Protein AF-A0A7X3L392-F1 (afdb_monomer)

pLDDT: mean 86.86, std 15.31, range [30.36, 97.75]

Foldseek 3Di:
DVVVLVVCLVPPDQEAEQELEPVADPVCNVVSLVVVQVCQVVVVSVHQYEYEFYAPVDPRNVVNLCSQQVDDDHGQEYEHEQDQALVSVVVSVVSCVVSVHPYAYEYEQEEPSSVVHVVVNCPDDPRHDYYHYDPPDHPD

Secondary structure (DSSP, 8-state):
-HHHHHHHTTS--S-EEEE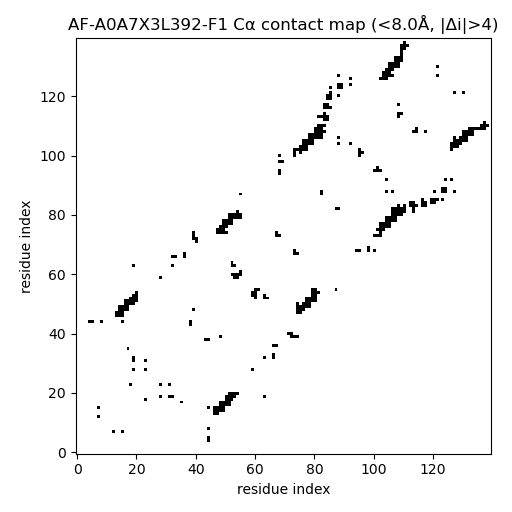SSTTS-GGGHHHHHHHHHHHHHHTTT-S-EEEEPPPTTSHHHHHHHHHHHSSSPPPSEEEESS--SHHHHHHHHHHHHHTT---EEEEEE-SHHHHHHHHHHTTS-SSEEEEEE-TT----

Nearest PDB structures (foldseek):
  3qll-assembly1_A  TM=9.393E-01  e=1.065E-08  Yersinia pestis
  5ugr-assembly1_A  TM=9.304E-01  e=1.763E-08  Methylorubrum extorquens AM1
  1sgj-assembly1_C  TM=8.662E-01  e=9.667E-08  Deinococcus radiodurans
  6gg3-assembly3_J  TM=6.938E-01  e=8.436E-04  Homo sapiens
  3khd-assembly3_D  TM=5.517E-01  e=2.975E-03  Plasmodium falciparum 3D7

Sequence (140 aa):
MRWRFSNAVKVATDRLIVDLEDAVAPGDKDRARAIVVDTLQSRACGLPTVVRINSLGSRAALADLTALLERGPFPDALLIPKVESPTHIEIVDGLLHEAGAHTMIVALIESACGIEAVYETLRVGRRLIAAMTKLNNCET

Structure (mmCIF, N/CA/C/O backbone):
data_AF-A0A7X3L392-F1
#
_entry.id   AF-A0A7X3L392-F1
#
loop_
_atom_site.group_PDB
_atom_site.id
_atom_site.type_symbol
_atom_site.label_atom_id
_atom_site.label_alt_id
_atom_site.label_comp_id
_atom_site.label_asym_id
_atom_site.label_entity_id
_atom_site.label_seq_id
_atom_site.pdbx_PDB_ins_code
_atom_site.Cartn_x
_atom_site.Cartn_y
_atom_site.Cartn_z
_atom_site.occupancy
_atom_site.B_iso_or_equiv
_atom_site.auth_seq_id
_atom_site.auth_comp_id
_atom_site.auth_asym_id
_atom_site.auth_atom_id
_atom_site.pdbx_PDB_model_num
ATOM 1 N N . MET A 1 1 ? 19.991 -4.734 -1.993 1.00 44.69 1 MET A N 1
ATOM 2 C CA . MET A 1 1 ? 18.521 -4.883 -2.126 1.00 44.69 1 MET A CA 1
ATOM 3 C C . MET A 1 1 ? 18.092 -6.110 -2.935 1.00 44.69 1 MET A C 1
ATOM 5 O O . MET A 1 1 ? 17.229 -6.812 -2.434 1.00 44.69 1 MET A O 1
ATOM 9 N N . ARG A 1 2 ? 18.725 -6.470 -4.071 1.00 41.25 2 ARG A N 1
ATOM 10 C CA . ARG A 1 2 ? 18.433 -7.736 -4.800 1.00 41.25 2 ARG A CA 1
ATOM 11 C C . ARG A 1 2 ? 18.465 -9.017 -3.936 1.00 41.25 2 ARG A C 1
ATOM 13 O O . ARG A 1 2 ? 17.702 -9.936 -4.190 1.00 41.25 2 ARG A O 1
ATOM 20 N N . TRP A 1 3 ? 19.294 -9.057 -2.888 1.00 30.36 3 TRP A N 1
ATOM 21 C CA . TRP A 1 3 ? 19.463 -10.229 -2.012 1.00 30.36 3 TRP A CA 1
ATOM 22 C C . TRP A 1 3 ? 18.268 -10.544 -1.087 1.00 30.36 3 TRP A C 1
ATOM 24 O O . TRP A 1 3 ? 18.098 -11.687 -0.683 1.00 30.36 3 TRP A O 1
ATOM 34 N N . ARG A 1 4 ? 17.418 -9.563 -0.741 1.00 50.19 4 ARG A N 1
ATOM 35 C CA . ARG A 1 4 ? 16.253 -9.821 0.132 1.00 50.19 4 ARG A CA 1
ATOM 36 C C . ARG A 1 4 ? 15.118 -10.523 -0.620 1.00 50.19 4 ARG A C 1
ATOM 38 O O . ARG A 1 4 ? 14.524 -11.451 -0.084 1.00 50.19 4 ARG A O 1
ATOM 45 N N . PHE A 1 5 ? 14.892 -10.147 -1.879 1.00 52.41 5 PHE A N 1
ATOM 46 C CA . PHE A 1 5 ? 13.877 -10.766 -2.738 1.00 52.41 5 PHE A CA 1
ATOM 47 C C . PHE A 1 5 ? 14.201 -12.226 -3.072 1.00 52.41 5 PHE A C 1
ATOM 49 O O . PHE A 1 5 ? 13.319 -13.078 -3.035 1.00 52.41 5 PHE A O 1
ATOM 56 N N . SER A 1 6 ? 15.476 -12.546 -3.320 1.00 52.00 6 SER A N 1
ATOM 57 C CA . SER A 1 6 ? 15.893 -13.918 -3.632 1.00 52.00 6 SER A CA 1
ATOM 58 C C . SER A 1 6 ? 15.746 -14.893 -2.458 1.00 52.00 6 SER A C 1
ATOM 60 O O . SER A 1 6 ? 15.647 -16.093 -2.694 1.00 52.00 6 SER A O 1
ATOM 62 N N . ASN A 1 7 ? 15.707 -14.414 -1.209 1.00 53.34 7 ASN A N 1
ATOM 63 C CA . ASN A 1 7 ? 15.426 -15.264 -0.048 1.00 53.34 7 ASN A CA 1
ATOM 64 C C . ASN A 1 7 ? 13.924 -15.500 0.163 1.00 53.34 7 ASN A C 1
ATOM 66 O O . ASN A 1 7 ? 13.564 -16.589 0.598 1.00 53.34 7 ASN A O 1
ATOM 70 N N . ALA A 1 8 ? 13.053 -14.543 -0.186 1.00 53.19 8 ALA A N 1
ATOM 71 C CA . ALA A 1 8 ? 11.601 -14.739 -0.117 1.00 53.19 8 ALA A CA 1
ATOM 72 C C . ALA A 1 8 ? 11.143 -15.904 -1.013 1.00 53.19 8 ALA A C 1
ATOM 74 O O . ALA A 1 8 ? 10.320 -16.706 -0.597 1.00 53.19 8 ALA A O 1
ATOM 75 N N . VAL A 1 9 ? 11.764 -16.057 -2.189 1.00 53.50 9 VAL A N 1
ATOM 76 C CA . VAL A 1 9 ? 11.508 -17.170 -3.125 1.00 53.50 9 VAL A CA 1
ATOM 77 C C . VAL A 1 9 ? 12.040 -18.519 -2.605 1.00 53.50 9 VAL A C 1
ATOM 79 O O . VAL A 1 9 ? 11.558 -19.571 -3.008 1.00 53.50 9 VAL A O 1
ATOM 82 N N . LYS A 1 10 ? 13.033 -18.521 -1.701 1.00 52.25 10 LYS A N 1
ATOM 83 C CA . LYS A 1 10 ? 13.611 -19.757 -1.128 1.00 52.25 10 LYS A CA 1
ATOM 84 C C . LYS A 1 10 ? 12.783 -20.349 0.008 1.00 52.25 10 LYS A C 1
ATOM 86 O O . LYS A 1 10 ? 12.968 -21.514 0.347 1.00 52.25 10 LYS A O 1
ATOM 91 N N . VAL A 1 11 ? 11.908 -19.553 0.610 1.00 57.66 11 VAL A N 1
ATOM 92 C CA . VAL A 1 11 ? 10.905 -20.019 1.565 1.00 57.66 11 VAL A CA 1
ATOM 93 C C . VAL A 1 11 ? 9.633 -20.243 0.750 1.00 57.66 11 VAL A C 1
ATOM 95 O O . VAL A 1 11 ? 9.298 -19.392 -0.066 1.00 57.66 11 VAL A O 1
ATOM 98 N N . ALA A 1 12 ? 8.954 -21.381 0.905 1.00 59.88 12 ALA A N 1
ATOM 99 C CA . ALA A 1 12 ? 7.727 -21.698 0.168 1.00 59.88 12 ALA A CA 1
ATOM 100 C C . ALA A 1 12 ? 6.598 -20.716 0.542 1.00 59.88 12 ALA A C 1
ATOM 102 O O . ALA A 1 12 ? 5.786 -20.991 1.419 1.00 59.88 12 ALA A O 1
ATOM 103 N N . THR A 1 13 ? 6.612 -19.534 -0.069 1.00 69.75 13 THR A N 1
ATOM 104 C CA . THR A 1 13 ? 5.680 -18.437 0.180 1.00 69.75 13 THR A CA 1
ATOM 105 C C . THR A 1 13 ? 4.757 -18.279 -1.017 1.00 69.75 13 THR A C 1
ATOM 107 O O . THR A 1 13 ? 5.196 -18.327 -2.164 1.00 69.75 13 THR A O 1
ATOM 110 N N . ASP A 1 14 ? 3.469 -18.072 -0.750 1.00 77.44 14 ASP A N 1
ATOM 111 C CA . ASP A 1 14 ? 2.465 -17.955 -1.813 1.00 77.44 14 ASP A CA 1
ATOM 112 C C . ASP A 1 14 ? 2.438 -16.562 -2.454 1.00 77.44 14 ASP A C 1
ATOM 114 O O . ASP A 1 14 ? 1.872 -16.377 -3.531 1.00 77.44 14 ASP A O 1
ATOM 118 N N . ARG A 1 15 ? 2.994 -15.553 -1.769 1.00 81.25 15 ARG A N 1
ATOM 119 C CA . ARG A 1 15 ? 2.980 -14.146 -2.186 1.00 81.25 15 ARG A CA 1
ATOM 120 C C . ARG A 1 15 ? 4.228 -13.415 -1.714 1.00 81.25 15 ARG A C 1
ATOM 122 O O . ARG A 1 15 ? 4.710 -13.644 -0.605 1.00 81.25 15 ARG A O 1
ATOM 129 N N . LEU A 1 16 ? 4.683 -12.465 -2.524 1.00 88.00 16 LEU A N 1
ATOM 130 C CA . LEU A 1 16 ? 5.719 -11.509 -2.150 1.00 88.00 16 LEU A CA 1
ATOM 131 C C . LEU A 1 16 ? 5.062 -10.220 -1.648 1.00 88.00 16 LEU A C 1
ATOM 133 O O . LEU A 1 16 ? 4.354 -9.567 -2.408 1.00 88.00 16 LEU A O 1
ATOM 137 N N . ILE A 1 17 ? 5.328 -9.824 -0.400 1.00 89.50 17 ILE A N 1
ATOM 138 C CA . ILE A 1 17 ? 4.964 -8.491 0.102 1.00 89.50 17 ILE A CA 1
ATOM 139 C C . ILE A 1 17 ? 6.184 -7.576 -0.012 1.00 89.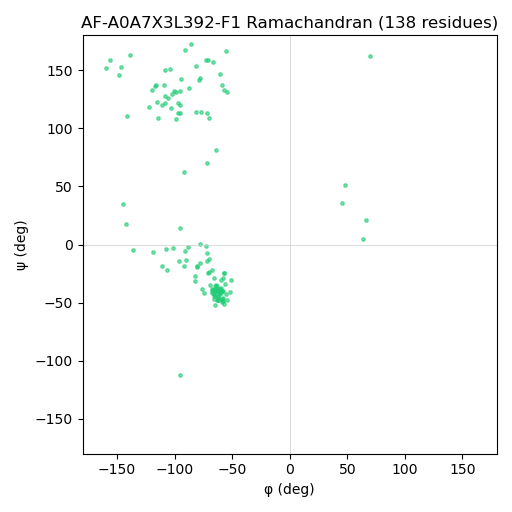50 17 ILE A C 1
ATOM 141 O O . ILE A 1 17 ? 7.237 -7.867 0.559 1.00 89.50 17 ILE A O 1
ATOM 145 N N . VAL A 1 18 ? 6.043 -6.473 -0.742 1.00 92.12 18 VAL A N 1
ATOM 146 C CA . VAL A 1 18 ? 7.074 -5.442 -0.889 1.00 92.12 18 VAL A CA 1
ATOM 147 C C . VAL A 1 18 ? 6.649 -4.198 -0.127 1.00 92.12 18 VAL A C 1
ATOM 149 O O . VAL A 1 18 ? 5.536 -3.714 -0.304 1.00 92.12 18 VAL A O 1
ATOM 152 N N . ASP A 1 19 ? 7.527 -3.694 0.733 1.00 94.69 19 ASP A N 1
ATOM 153 C CA . ASP A 1 19 ? 7.203 -2.622 1.668 1.00 94.69 19 ASP A CA 1
ATOM 154 C C . ASP A 1 19 ? 7.815 -1.283 1.244 1.00 94.69 19 ASP A C 1
ATOM 156 O O . ASP A 1 19 ? 9.027 -1.202 1.029 1.00 94.69 19 ASP A O 1
ATOM 160 N N . LEU A 1 20 ? 6.982 -0.245 1.133 1.00 96.31 20 LEU A N 1
ATOM 161 C CA . LEU A 1 20 ? 7.381 1.147 0.895 1.00 96.31 20 LEU A CA 1
ATOM 162 C C . LEU A 1 20 ? 7.207 2.039 2.135 1.00 96.31 20 LEU A C 1
ATOM 164 O O . LEU A 1 20 ? 7.558 3.222 2.082 1.00 96.31 20 LEU A O 1
ATOM 168 N N . GLU A 1 21 ? 6.665 1.501 3.229 1.00 93.00 21 GLU A N 1
ATOM 169 C CA . GLU A 1 21 ? 6.345 2.247 4.444 1.00 93.00 21 GLU A CA 1
ATOM 170 C C . GLU A 1 21 ? 7.478 2.139 5.480 1.00 93.00 21 GLU A C 1
ATOM 172 O O . GLU A 1 21 ? 8.569 2.668 5.261 1.00 93.00 21 GLU A O 1
ATOM 177 N N . ASP A 1 22 ? 7.248 1.459 6.606 1.00 89.19 22 ASP A N 1
ATOM 178 C CA . ASP A 1 22 ? 8.128 1.506 7.780 1.00 89.19 22 ASP A CA 1
ATOM 179 C C . ASP A 1 22 ? 9.511 0.889 7.528 1.00 89.19 22 ASP A C 1
ATOM 181 O O . ASP A 1 22 ? 10.493 1.284 8.156 1.00 89.19 22 ASP A O 1
ATOM 185 N N . ALA A 1 23 ? 9.622 -0.086 6.615 1.00 89.06 23 ALA A N 1
ATOM 186 C CA . ALA A 1 23 ? 10.905 -0.717 6.304 1.00 89.06 23 ALA A CA 1
ATOM 187 C C . ALA A 1 23 ? 11.812 0.136 5.398 1.00 89.06 23 ALA A C 1
ATOM 189 O O . ALA A 1 23 ? 12.917 -0.306 5.059 1.00 89.06 23 ALA A O 1
ATOM 190 N N . VAL A 1 24 ? 11.369 1.332 4.990 1.00 93.06 24 VAL A N 1
ATOM 191 C CA . VAL A 1 24 ? 12.098 2.223 4.084 1.00 93.06 24 VAL A CA 1
ATOM 192 C C . VAL A 1 24 ? 12.338 3.576 4.746 1.00 93.06 24 VAL A C 1
ATOM 194 O O . VAL A 1 24 ? 11.412 4.328 5.050 1.00 93.06 24 VAL A O 1
ATOM 197 N N . ALA A 1 25 ? 13.613 3.926 4.921 1.00 93.56 25 ALA A N 1
ATOM 198 C CA . ALA A 1 25 ? 13.993 5.231 5.447 1.00 93.56 25 ALA A CA 1
ATOM 199 C C . ALA A 1 25 ? 13.485 6.368 4.532 1.00 93.56 25 ALA A C 1
ATOM 201 O O . ALA A 1 25 ? 13.476 6.204 3.309 1.00 93.56 25 ALA A O 1
ATOM 202 N N . PRO A 1 26 ? 13.122 7.550 5.071 1.00 93.12 26 PRO A N 1
ATOM 203 C CA . PRO A 1 26 ? 12.576 8.651 4.272 1.00 93.12 26 PRO A CA 1
ATOM 204 C C . PRO A 1 26 ? 13.421 9.037 3.049 1.00 93.12 26 PRO A C 1
ATOM 206 O O . PRO A 1 26 ? 12.865 9.254 1.975 1.00 93.12 26 PRO A O 1
ATOM 209 N N . GLY A 1 27 ? 14.753 9.067 3.188 1.00 94.38 27 GLY A N 1
ATOM 210 C CA . GLY A 1 27 ? 15.681 9.388 2.096 1.00 94.38 27 GLY A CA 1
ATOM 211 C C . GLY A 1 27 ? 15.816 8.301 1.023 1.00 94.38 27 GLY A C 1
ATOM 212 O O . GLY A 1 27 ? 16.315 8.578 -0.063 1.00 94.38 27 GLY A O 1
ATOM 213 N N . ASP A 1 28 ? 15.341 7.085 1.295 1.00 96.06 28 ASP A N 1
ATOM 214 C CA . ASP A 1 28 ? 15.423 5.945 0.380 1.00 96.06 28 ASP A CA 1
ATOM 215 C C . ASP A 1 28 ? 14.104 5.674 -0.362 1.00 96.06 28 ASP A C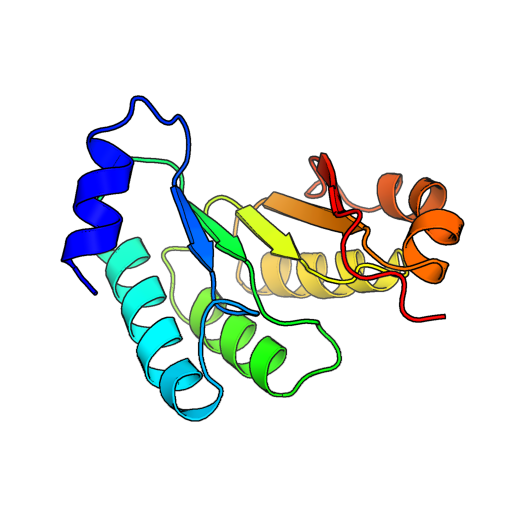 1
ATOM 217 O O . ASP A 1 28 ? 14.062 4.786 -1.216 1.00 96.06 28 ASP A O 1
ATOM 221 N N . LYS A 1 29 ? 13.024 6.420 -0.081 1.00 95.38 29 LYS A N 1
ATOM 222 C CA . LYS A 1 29 ? 11.688 6.139 -0.641 1.00 95.38 29 LYS A CA 1
ATOM 223 C C . LYS A 1 29 ? 11.641 6.195 -2.165 1.00 95.38 29 LYS A C 1
ATOM 225 O O . LYS A 1 29 ? 11.047 5.315 -2.783 1.00 95.38 29 LYS A O 1
ATOM 230 N N . ASP A 1 30 ? 12.311 7.171 -2.776 1.00 96.12 30 ASP A N 1
ATOM 231 C CA . ASP A 1 30 ? 12.374 7.282 -4.241 1.00 96.12 30 ASP A CA 1
ATOM 232 C C . ASP A 1 30 ? 13.055 6.065 -4.868 1.00 96.12 30 ASP A C 1
ATOM 234 O O . ASP A 1 30 ? 12.553 5.457 -5.816 1.00 96.12 30 ASP A O 1
ATOM 238 N N . ARG A 1 31 ? 14.178 5.657 -4.277 1.00 95.44 31 ARG A N 1
ATOM 239 C CA . ARG A 1 31 ? 14.915 4.471 -4.700 1.00 95.44 31 ARG A CA 1
ATOM 240 C C . ARG A 1 31 ? 14.099 3.196 -4.484 1.00 95.44 31 ARG A C 1
ATOM 242 O O . ARG A 1 31 ? 14.134 2.311 -5.336 1.00 95.44 31 ARG A O 1
ATOM 249 N N . ALA A 1 32 ? 13.388 3.082 -3.365 1.00 95.94 32 ALA A N 1
ATOM 250 C CA . ALA A 1 32 ? 12.549 1.929 -3.070 1.00 95.94 32 ALA A CA 1
ATOM 251 C C . ALA A 1 32 ? 11.422 1.789 -4.101 1.00 95.94 32 ALA A C 1
ATOM 253 O O . ALA A 1 32 ? 11.287 0.716 -4.684 1.00 95.94 32 ALA A O 1
ATOM 254 N N . ARG A 1 33 ? 10.702 2.874 -4.419 1.00 95.81 33 ARG A N 1
ATOM 255 C CA . ARG A 1 33 ? 9.675 2.888 -5.477 1.00 95.81 33 ARG A CA 1
ATOM 256 C C . ARG A 1 33 ? 10.212 2.409 -6.820 1.00 95.81 33 ARG A C 1
ATOM 258 O O . ARG A 1 33 ? 9.609 1.531 -7.430 1.00 95.81 33 ARG A O 1
ATOM 265 N N . ALA A 1 34 ? 11.371 2.916 -7.245 1.00 93.88 34 ALA A N 1
ATOM 266 C CA . ALA A 1 34 ? 11.998 2.482 -8.494 1.00 93.88 34 ALA A CA 1
ATOM 267 C C . ALA A 1 34 ? 12.282 0.968 -8.509 1.00 93.88 34 ALA A C 1
ATOM 269 O O . ALA A 1 34 ? 12.051 0.301 -9.514 1.00 93.88 34 ALA A O 1
ATOM 270 N N . ILE A 1 35 ? 12.727 0.406 -7.380 1.00 92.12 35 ILE A N 1
ATOM 271 C CA . ILE A 1 35 ? 12.958 -1.038 -7.238 1.00 92.12 35 ILE A CA 1
ATOM 272 C C . ILE A 1 35 ? 11.644 -1.826 -7.300 1.00 92.12 35 ILE A C 1
ATOM 274 O O . ILE A 1 35 ? 11.621 -2.901 -7.897 1.00 92.12 35 ILE A O 1
ATOM 278 N N . VAL A 1 36 ? 10.557 -1.324 -6.704 1.00 93.00 36 VAL A N 1
ATOM 279 C CA . VAL A 1 36 ? 9.239 -1.977 -6.785 1.00 93.00 36 VAL A CA 1
ATOM 280 C C . VAL A 1 36 ? 8.747 -2.018 -8.225 1.00 93.00 36 VAL A C 1
ATOM 282 O O . VAL A 1 36 ? 8.369 -3.086 -8.698 1.00 93.00 36 VAL A O 1
ATOM 285 N N . VAL A 1 37 ? 8.823 -0.895 -8.942 1.00 92.56 37 VAL A N 1
ATOM 286 C CA . VAL A 1 37 ? 8.425 -0.817 -10.356 1.00 92.56 37 VAL A CA 1
ATOM 287 C C . VAL A 1 37 ? 9.241 -1.792 -11.212 1.00 92.56 37 VAL A C 1
ATOM 289 O O . VAL A 1 37 ? 8.659 -2.572 -11.961 1.00 92.56 37 VAL A O 1
ATOM 292 N N . ASP A 1 38 ? 10.567 -1.834 -11.046 1.00 90.38 38 ASP A N 1
ATOM 293 C CA . ASP A 1 38 ? 11.439 -2.797 -11.745 1.00 90.38 38 ASP A CA 1
ATOM 294 C C . ASP A 1 38 ? 11.086 -4.258 -11.400 1.00 90.38 38 ASP A C 1
ATOM 296 O O . ASP A 1 38 ? 11.067 -5.141 -12.262 1.00 90.38 38 ASP A O 1
ATOM 300 N N . THR A 1 39 ? 10.733 -4.528 -10.140 1.00 88.25 39 THR A N 1
ATOM 301 C CA . THR A 1 39 ? 10.322 -5.866 -9.682 1.00 88.25 39 THR A CA 1
ATOM 302 C C . THR A 1 39 ? 9.012 -6.307 -10.338 1.00 88.25 39 THR A C 1
ATOM 304 O O . THR A 1 39 ? 8.907 -7.452 -10.782 1.00 88.25 39 THR A O 1
ATOM 307 N N . LEU A 1 40 ? 8.034 -5.402 -10.443 1.00 90.69 40 LEU A N 1
ATOM 308 C CA . LEU A 1 40 ? 6.763 -5.662 -11.120 1.00 90.69 40 LEU A CA 1
ATOM 309 C C . LEU A 1 40 ? 6.970 -5.881 -12.626 1.00 90.69 40 LEU A C 1
ATOM 311 O O . LEU A 1 40 ? 6.434 -6.836 -13.187 1.00 90.69 40 LEU A O 1
ATOM 315 N N . GLN A 1 41 ? 7.792 -5.045 -13.270 1.00 89.00 41 GLN A N 1
ATOM 316 C CA . GLN A 1 41 ? 8.106 -5.136 -14.702 1.00 89.00 41 GLN A CA 1
ATOM 317 C C . GLN A 1 41 ? 8.803 -6.444 -15.072 1.00 89.00 41 GLN A C 1
ATOM 319 O O . GLN A 1 41 ? 8.435 -7.099 -16.045 1.00 89.00 41 GLN A O 1
ATOM 324 N N . SER A 1 42 ? 9.799 -6.839 -14.284 1.00 84.50 42 SER A N 1
ATOM 325 C CA . SER A 1 42 ? 10.585 -8.045 -14.543 1.00 84.50 42 SER A CA 1
ATOM 326 C C . SER A 1 42 ? 9.874 -9.340 -14.148 1.00 84.50 42 SER A C 1
ATOM 328 O O . SER A 1 42 ? 10.326 -10.414 -14.546 1.00 84.50 42 SER A O 1
ATOM 330 N N . ARG A 1 43 ? 8.804 -9.267 -13.337 1.00 79.44 43 ARG A N 1
ATOM 331 C CA . ARG A 1 43 ? 8.191 -10.424 -12.654 1.00 79.44 43 ARG A CA 1
ATOM 332 C C . ARG A 1 43 ? 9.239 -11.332 -11.999 1.00 79.44 43 ARG A C 1
ATOM 334 O O . ARG A 1 43 ? 9.080 -12.551 -11.970 1.00 79.44 43 ARG A O 1
ATOM 341 N N . ALA A 1 44 ? 10.316 -10.745 -11.469 1.00 69.50 44 ALA A N 1
ATOM 342 C CA . ALA A 1 44 ? 11.544 -11.463 -11.118 1.00 69.50 44 ALA A CA 1
ATOM 343 C C . ALA A 1 44 ? 11.360 -12.628 -10.128 1.00 69.50 44 ALA A C 1
ATOM 345 O O . ALA A 1 44 ? 12.189 -13.534 -10.096 1.00 69.50 44 ALA A O 1
ATOM 346 N N . CYS A 1 45 ? 10.305 -12.607 -9.309 1.00 69.56 45 CYS A N 1
ATOM 347 C CA . CYS A 1 45 ? 10.019 -13.657 -8.333 1.00 69.56 45 CYS A CA 1
ATOM 348 C C . CYS A 1 45 ? 9.024 -14.722 -8.820 1.00 69.56 45 CYS A C 1
ATOM 350 O O . CYS A 1 45 ? 8.908 -15.752 -8.166 1.00 69.56 45 CYS A O 1
ATOM 352 N N . GLY A 1 46 ? 8.296 -14.493 -9.922 1.00 79.31 46 GLY A N 1
ATOM 353 C CA . GLY A 1 46 ? 7.239 -15.393 -10.403 1.00 79.31 46 GLY A CA 1
ATOM 354 C C . GLY A 1 46 ? 6.038 -15.561 -9.457 1.00 79.31 46 GLY A C 1
ATOM 355 O O . GLY A 1 46 ? 5.158 -16.367 -9.746 1.00 79.31 46 GLY A O 1
ATOM 356 N N . LEU A 1 47 ? 5.993 -14.815 -8.348 1.00 84.19 47 LEU A N 1
ATOM 357 C CA . LEU A 1 47 ? 4.939 -14.868 -7.336 1.00 84.19 47 LEU A CA 1
ATOM 358 C C . LEU A 1 47 ? 4.002 -13.657 -7.459 1.00 84.19 47 LEU A C 1
ATOM 360 O O . LEU A 1 47 ? 4.460 -12.572 -7.839 1.00 84.19 47 LEU A O 1
ATOM 364 N N . PRO A 1 48 ? 2.718 -13.796 -7.078 1.00 87.94 48 PRO A N 1
ATOM 365 C CA . PRO A 1 48 ? 1.835 -12.652 -6.904 1.00 87.94 48 PRO A CA 1
ATOM 366 C C . PRO A 1 48 ? 2.446 -11.635 -5.936 1.00 87.94 48 PRO A C 1
ATOM 368 O O . PRO A 1 48 ? 2.918 -11.994 -4.850 1.00 87.94 48 PRO A O 1
ATOM 371 N N . THR A 1 49 ? 2.445 -10.367 -6.334 1.00 92.06 49 THR A N 1
ATOM 372 C CA . THR A 1 49 ? 3.108 -9.278 -5.617 1.00 92.06 49 THR A CA 1
ATOM 373 C C . THR A 1 49 ? 2.085 -8.368 -4.951 1.00 92.06 49 THR A C 1
ATOM 375 O O . THR A 1 49 ? 1.237 -7.760 -5.605 1.00 92.06 49 THR A O 1
ATOM 378 N N . VAL A 1 50 ? 2.201 -8.245 -3.632 1.00 94.81 50 VAL A N 1
ATOM 379 C CA . VAL A 1 50 ? 1.466 -7.287 -2.807 1.00 94.81 50 VAL A CA 1
ATOM 380 C C . VAL A 1 50 ? 2.408 -6.143 -2.464 1.00 94.81 50 VAL A C 1
ATOM 382 O O . VAL A 1 50 ? 3.516 -6.381 -1.989 1.00 94.81 50 VAL A O 1
ATOM 385 N N . VAL A 1 51 ? 1.989 -4.901 -2.678 1.00 96.12 51 VAL A N 1
ATOM 386 C CA . VAL A 1 51 ? 2.797 -3.728 -2.323 1.00 96.12 51 VAL A CA 1
ATOM 387 C C . VAL A 1 51 ? 2.142 -3.002 -1.158 1.00 96.12 51 VAL A C 1
ATOM 389 O O . VAL A 1 51 ? 1.004 -2.551 -1.279 1.00 96.12 51 VAL A O 1
ATOM 392 N N . ARG A 1 52 ? 2.850 -2.880 -0.029 1.00 97.56 52 ARG A N 1
ATOM 393 C CA . ARG A 1 52 ? 2.455 -1.977 1.055 1.00 97.56 52 ARG A CA 1
ATOM 394 C C . ARG A 1 52 ? 2.908 -0.571 0.703 1.00 97.56 52 ARG A C 1
ATOM 396 O O . ARG A 1 52 ? 4.109 -0.329 0.598 1.00 97.56 52 ARG A O 1
ATOM 403 N N . ILE A 1 53 ? 1.946 0.320 0.494 1.00 97.75 53 ILE A N 1
ATOM 404 C CA . ILE A 1 53 ? 2.211 1.740 0.240 1.00 97.75 53 ILE A CA 1
ATOM 405 C C . ILE A 1 53 ? 2.347 2.496 1.559 1.00 97.75 53 ILE A C 1
ATOM 407 O O . ILE A 1 53 ? 2.070 1.953 2.622 1.00 97.75 53 ILE A O 1
ATOM 411 N N . ASN A 1 54 ? 2.736 3.763 1.494 1.00 97.69 54 ASN A N 1
ATOM 412 C CA . ASN A 1 54 ? 2.654 4.664 2.636 1.00 97.69 54 ASN A CA 1
ATOM 413 C C . ASN A 1 54 ? 1.204 5.051 2.987 1.00 97.69 54 ASN A C 1
ATOM 415 O O . ASN A 1 54 ? 0.314 5.021 2.139 1.00 97.69 54 ASN A O 1
ATOM 419 N N . SER A 1 55 ? 0.979 5.493 4.230 1.00 95.50 55 SER A N 1
ATOM 420 C CA . SER A 1 55 ? -0.327 6.000 4.681 1.00 95.50 55 SER A CA 1
ATOM 421 C C . SER A 1 55 ? -0.836 7.165 3.823 1.00 95.50 55 SER A C 1
ATOM 423 O O . SER A 1 55 ? -0.094 8.118 3.552 1.00 95.50 55 SER A O 1
ATOM 425 N N . LEU A 1 56 ? -2.114 7.093 3.424 1.00 95.00 56 LEU A N 1
ATOM 426 C CA . LEU A 1 56 ? -2.762 7.984 2.4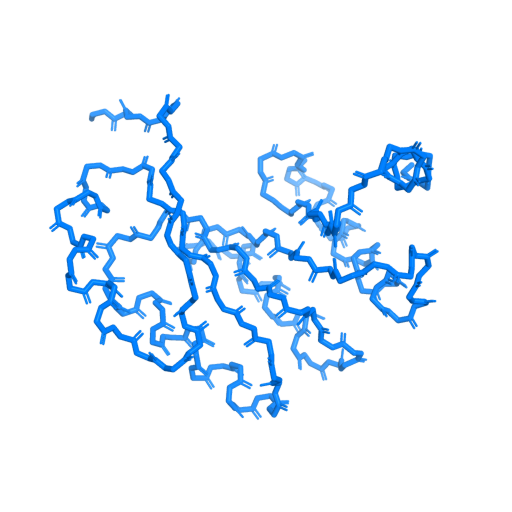47 1.00 95.00 56 LEU A CA 1
ATOM 427 C C . LEU A 1 56 ? -2.694 9.476 2.805 1.00 95.00 56 LEU A C 1
ATOM 429 O O . LEU A 1 56 ? -2.722 10.316 1.911 1.00 95.00 56 LEU A O 1
ATOM 433 N N . GLY A 1 57 ? -2.540 9.819 4.087 1.00 91.12 57 GLY A N 1
ATOM 434 C CA . GLY A 1 57 ? -2.354 11.203 4.536 1.00 91.12 57 GLY A CA 1
ATOM 435 C C . GLY A 1 57 ? -0.973 11.802 4.228 1.00 91.12 57 GLY A C 1
ATOM 436 O O . GLY A 1 57 ? -0.711 12.950 4.579 1.00 91.12 57 GLY A O 1
ATOM 437 N N . SER A 1 58 ? -0.057 11.047 3.612 1.00 94.69 58 SER A N 1
ATOM 438 C CA . SER A 1 58 ? 1.331 11.463 3.388 1.00 94.69 58 SER A CA 1
ATOM 439 C C . SER A 1 58 ? 1.643 11.792 1.924 1.00 94.69 58 SER A C 1
ATOM 441 O O . SER A 1 58 ? 1.148 11.162 0.990 1.00 94.69 58 SER A O 1
ATOM 443 N N . ARG A 1 59 ? 2.592 12.716 1.708 1.00 96.06 59 ARG A N 1
ATOM 444 C CA . ARG A 1 59 ? 3.173 12.975 0.373 1.00 96.06 59 ARG A CA 1
ATOM 445 C C . ARG A 1 59 ? 3.815 11.727 -0.244 1.00 96.06 59 ARG A C 1
ATOM 447 O O . ARG A 1 59 ? 3.876 11.615 -1.463 1.00 96.06 59 ARG A O 1
ATOM 454 N N . ALA A 1 60 ? 4.307 10.815 0.594 1.00 97.06 60 ALA A N 1
ATOM 455 C CA . ALA A 1 60 ? 4.906 9.568 0.141 1.00 97.06 60 ALA A CA 1
ATOM 456 C C . ALA A 1 60 ? 3.864 8.647 -0.506 1.00 97.06 60 ALA A C 1
ATOM 458 O O . ALA A 1 60 ? 4.150 8.093 -1.557 1.00 97.06 60 ALA A O 1
ATOM 459 N N . ALA A 1 61 ? 2.649 8.559 0.046 1.00 97.12 61 ALA A N 1
ATOM 460 C CA . ALA A 1 61 ? 1.583 7.736 -0.527 1.00 97.12 61 ALA A CA 1
ATOM 461 C C . ALA A 1 61 ? 1.156 8.212 -1.915 1.00 97.12 61 ALA A C 1
ATOM 463 O O . ALA A 1 61 ? 0.967 7.395 -2.811 1.00 97.12 61 ALA A O 1
ATOM 464 N N . LEU A 1 62 ? 1.075 9.532 -2.119 1.00 96.38 62 LEU A N 1
ATOM 465 C CA . LEU A 1 62 ? 0.830 10.097 -3.447 1.00 96.38 62 LEU A CA 1
ATOM 466 C C . LEU A 1 62 ? 1.922 9.668 -4.431 1.00 96.38 62 LEU A C 1
ATOM 468 O O . LEU A 1 62 ? 1.611 9.163 -5.501 1.00 96.38 62 LEU A O 1
ATOM 472 N N . ALA A 1 63 ? 3.196 9.791 -4.046 1.00 96.75 63 ALA A N 1
ATOM 473 C CA . ALA A 1 63 ? 4.309 9.365 -4.891 1.00 96.75 63 ALA A CA 1
ATOM 474 C C . ALA A 1 63 ? 4.317 7.846 -5.159 1.00 96.75 63 ALA A C 1
ATOM 476 O O . ALA A 1 63 ? 4.695 7.428 -6.252 1.00 96.75 63 ALA A O 1
ATOM 477 N N . ASP A 1 64 ? 3.897 7.026 -4.191 1.00 97.38 64 ASP A N 1
ATOM 478 C CA . ASP A 1 64 ? 3.737 5.575 -4.348 1.00 97.38 64 ASP A CA 1
ATOM 479 C C . ASP A 1 64 ? 2.644 5.242 -5.359 1.00 97.38 64 ASP A C 1
ATOM 481 O O . ASP A 1 64 ? 2.900 4.508 -6.310 1.00 97.38 64 ASP A O 1
ATOM 485 N N . LEU A 1 65 ? 1.450 5.815 -5.196 1.00 96.75 65 LEU A N 1
ATOM 486 C CA . LEU A 1 65 ? 0.324 5.590 -6.100 1.00 96.75 65 LEU A CA 1
ATOM 487 C C . LEU A 1 65 ? 0.641 6.083 -7.514 1.00 96.75 65 LEU A C 1
ATOM 489 O O . LEU A 1 65 ? 0.422 5.346 -8.469 1.00 96.75 65 LEU A O 1
ATOM 493 N N . THR A 1 66 ? 1.236 7.270 -7.660 1.00 95.75 66 THR A N 1
ATOM 494 C CA . THR A 1 66 ? 1.697 7.772 -8.961 1.00 95.75 66 THR A CA 1
ATOM 495 C C . THR A 1 66 ? 2.677 6.791 -9.609 1.00 95.75 66 THR A C 1
ATOM 497 O O . THR A 1 66 ? 2.455 6.355 -10.736 1.00 95.75 66 THR A O 1
ATOM 500 N N . ALA A 1 67 ? 3.717 6.363 -8.886 1.00 95.19 67 ALA A N 1
ATOM 501 C CA . ALA A 1 67 ? 4.721 5.452 -9.433 1.00 95.19 67 ALA A CA 1
ATOM 502 C C . ALA A 1 67 ? 4.148 4.078 -9.829 1.00 95.19 67 ALA A C 1
ATOM 504 O O . ALA A 1 67 ? 4.605 3.489 -10.806 1.00 95.19 67 ALA A O 1
ATOM 505 N N . LEU A 1 68 ? 3.173 3.561 -9.074 1.00 95.31 68 LEU A N 1
ATOM 506 C CA . LEU A 1 68 ? 2.575 2.242 -9.304 1.00 95.31 68 LEU A CA 1
ATOM 507 C C . LEU A 1 68 ? 1.483 2.243 -10.382 1.00 95.31 68 LEU A C 1
ATOM 509 O O . LEU A 1 68 ? 1.249 1.199 -10.990 1.00 95.31 68 LEU A O 1
ATOM 513 N N . LEU A 1 69 ? 0.796 3.370 -10.596 1.00 94.75 69 LEU A N 1
ATOM 514 C CA . LEU A 1 69 ? -0.394 3.440 -11.452 1.00 94.75 69 LEU A CA 1
ATOM 515 C C . LEU A 1 69 ? -0.162 4.138 -12.796 1.00 94.75 69 LEU A C 1
ATOM 517 O O . LEU A 1 69 ? -0.896 3.860 -13.739 1.00 94.75 69 LEU A O 1
ATOM 521 N N . GLU A 1 70 ? 0.861 4.989 -12.935 1.00 90.19 70 GLU A N 1
ATOM 522 C CA . GLU A 1 70 ? 1.137 5.679 -14.208 1.00 90.19 70 GLU A CA 1
ATOM 523 C C . GLU A 1 70 ? 1.525 4.724 -15.340 1.00 90.19 70 GLU A C 1
ATOM 525 O O . GLU A 1 70 ? 1.230 4.969 -16.512 1.00 90.19 70 GLU A O 1
ATOM 530 N N . ARG A 1 71 ? 2.260 3.659 -15.014 1.00 76.62 71 ARG A N 1
ATOM 531 C CA . ARG A 1 71 ? 2.796 2.718 -15.996 1.00 76.62 71 ARG A CA 1
ATOM 532 C C . ARG A 1 71 ? 2.699 1.322 -15.415 1.00 76.62 71 ARG A C 1
ATOM 534 O O . ARG A 1 71 ? 3.428 0.986 -14.487 1.00 76.62 71 ARG A O 1
ATOM 541 N N . GLY A 1 72 ? 1.813 0.506 -15.982 1.00 74.50 72 GLY A N 1
ATOM 542 C CA . GLY A 1 72 ? 1.792 -0.922 -15.683 1.00 74.50 72 GLY A CA 1
ATOM 543 C C . GLY A 1 72 ? 3.163 -1.584 -15.938 1.00 74.50 72 GLY A C 1
ATOM 544 O O . GLY A 1 72 ? 4.028 -1.004 -16.604 1.00 74.50 72 GLY A O 1
ATOM 545 N N . PRO A 1 73 ? 3.374 -2.820 -15.456 1.00 87.69 73 PRO A N 1
ATOM 546 C CA . PRO A 1 73 ? 2.388 -3.707 -14.840 1.00 87.69 73 PRO A CA 1
ATOM 547 C C . PRO A 1 73 ? 2.051 -3.343 -13.387 1.00 87.69 73 PRO A C 1
ATOM 549 O O . PRO A 1 73 ? 2.914 -2.945 -12.611 1.00 87.69 73 PRO A O 1
ATOM 552 N N . PHE A 1 74 ? 0.778 -3.518 -13.033 1.00 94.19 74 PHE A N 1
ATOM 553 C CA . PHE A 1 74 ? 0.242 -3.228 -11.703 1.00 94.19 74 PHE A CA 1
ATOM 554 C C . PHE A 1 74 ? 0.519 -4.373 -10.715 1.00 94.19 74 PHE A C 1
ATOM 556 O O . PHE A 1 74 ? 0.617 -5.527 -11.144 1.00 94.19 74 PHE A O 1
ATOM 563 N N . PRO A 1 75 ? 0.604 -4.094 -9.402 1.00 95.06 75 PRO A N 1
ATOM 564 C CA . PRO A 1 75 ? 0.668 -5.148 -8.396 1.00 95.06 75 PRO A CA 1
ATOM 565 C C . PRO A 1 75 ? -0.643 -5.943 -8.331 1.00 95.06 75 PRO A C 1
ATOM 567 O O . PRO A 1 75 ? -1.711 -5.437 -8.681 1.00 95.06 75 PRO A O 1
ATOM 570 N N . ASP A 1 76 ? -0.577 -7.178 -7.836 1.00 95.12 76 ASP A N 1
ATOM 571 C CA . ASP A 1 76 ? -1.757 -8.027 -7.639 1.00 95.12 76 ASP A CA 1
ATOM 572 C C . ASP A 1 76 ? -2.641 -7.499 -6.502 1.00 95.12 76 ASP A C 1
ATOM 574 O O . ASP A 1 76 ? -3.868 -7.568 -6.578 1.00 95.12 76 ASP A O 1
ATOM 578 N N . ALA A 1 77 ? -2.029 -6.924 -5.461 1.00 96.62 77 ALA A N 1
ATOM 579 C CA . ALA A 1 77 ? -2.752 -6.200 -4.423 1.00 96.62 77 ALA A CA 1
ATOM 580 C C . ALA A 1 77 ? -1.958 -5.017 -3.850 1.00 96.62 77 ALA A C 1
ATOM 582 O O . ALA A 1 77 ? -0.726 -5.036 -3.807 1.00 96.62 77 ALA A O 1
ATOM 583 N N . LEU A 1 78 ? -2.677 -4.013 -3.350 1.00 97.38 78 LEU A N 1
ATOM 584 C CA . LEU A 1 78 ? -2.135 -2.984 -2.468 1.00 97.38 78 LEU A CA 1
ATOM 585 C C . LEU A 1 78 ? -2.512 -3.294 -1.021 1.00 97.38 78 LEU A C 1
ATOM 587 O O . LEU A 1 78 ? -3.676 -3.554 -0.724 1.00 97.38 78 LEU A O 1
ATOM 591 N N . LEU A 1 79 ? -1.529 -3.230 -0.127 1.00 97.38 79 LEU A N 1
ATOM 592 C CA . LEU A 1 79 ? -1.743 -3.212 1.315 1.00 97.38 79 LEU A CA 1
ATOM 593 C C . LEU A 1 79 ? -1.739 -1.751 1.773 1.00 97.38 79 LEU A C 1
ATOM 595 O O . LEU A 1 79 ? -0.718 -1.070 1.671 1.00 97.38 79 LEU A O 1
ATOM 599 N N . ILE A 1 80 ? -2.889 -1.268 2.234 1.00 97.19 80 ILE A N 1
ATOM 600 C CA . ILE A 1 80 ? -3.081 0.126 2.636 1.00 97.19 80 ILE A CA 1
ATOM 601 C C . ILE A 1 80 ? -2.915 0.212 4.155 1.00 97.19 80 ILE A C 1
ATOM 603 O O . ILE A 1 80 ? -3.733 -0.375 4.867 1.00 97.19 80 ILE A O 1
ATOM 607 N N . PRO A 1 81 ? -1.875 0.890 4.666 1.00 96.56 81 PRO A N 1
ATOM 608 C CA . PRO A 1 81 ? -1.689 1.073 6.097 1.00 96.56 81 PRO A CA 1
ATOM 609 C C . PRO A 1 81 ? -2.683 2.080 6.672 1.00 96.56 81 PRO A C 1
ATOM 611 O O . PRO A 1 81 ? -3.212 2.935 5.951 1.00 96.56 81 PRO A O 1
ATOM 614 N N . LYS A 1 82 ? -2.897 2.001 7.986 1.00 94.56 82 LYS A N 1
ATOM 615 C CA . LYS A 1 82 ? -3.668 2.969 8.773 1.00 94.56 82 LYS A CA 1
ATOM 616 C C . LYS A 1 82 ? -5.028 3.317 8.147 1.00 94.56 82 LYS A C 1
ATOM 618 O O . LYS A 1 82 ? -5.368 4.482 7.929 1.00 94.56 82 LYS A O 1
ATOM 623 N N . VAL A 1 83 ? -5.803 2.289 7.800 1.00 96.06 83 VAL A N 1
ATOM 624 C CA . VAL A 1 83 ? -7.162 2.470 7.277 1.00 96.06 83 VAL A CA 1
ATOM 625 C C . VAL A 1 83 ? -8.100 2.804 8.433 1.00 96.06 83 VAL A C 1
ATOM 627 O O . VAL A 1 83 ? -8.323 1.983 9.318 1.00 96.06 83 VAL A O 1
ATOM 630 N N . GLU A 1 84 ? -8.636 4.024 8.411 1.00 95.38 84 GLU A N 1
ATOM 631 C CA . GLU A 1 84 ? -9.442 4.599 9.499 1.00 95.38 84 GLU A CA 1
ATOM 632 C C . GLU A 1 84 ? -10.870 4.947 9.072 1.00 95.38 84 GLU A C 1
ATOM 634 O O . GLU A 1 84 ? -11.690 5.331 9.899 1.00 95.38 84 GLU A O 1
ATOM 639 N N . SER A 1 85 ? -11.183 4.829 7.781 1.00 95.25 85 SER A N 1
ATOM 640 C CA . SER A 1 85 ? -12.523 5.069 7.253 1.00 95.25 85 SER A CA 1
ATOM 641 C C . SER A 1 85 ? -12.742 4.328 5.927 1.00 95.25 85 SER A C 1
ATOM 643 O O . SER A 1 85 ? -11.769 4.050 5.215 1.00 95.25 85 SER A O 1
ATOM 645 N N . PRO A 1 86 ? -14.006 4.076 5.535 1.00 95.88 86 PRO A N 1
ATOM 646 C CA . PRO A 1 86 ? -14.337 3.506 4.228 1.00 95.88 86 PRO A CA 1
ATOM 647 C C . PRO A 1 86 ? -13.795 4.333 3.052 1.00 95.88 86 PRO A C 1
ATOM 649 O O . PRO A 1 86 ? -13.340 3.783 2.050 1.00 95.88 86 PRO A O 1
ATOM 652 N N . THR A 1 87 ? -13.749 5.658 3.210 1.00 95.75 87 THR A N 1
ATOM 653 C CA . THR A 1 87 ? -13.280 6.601 2.188 1.00 95.75 87 THR A CA 1
ATOM 654 C C . THR A 1 87 ? -11.829 6.362 1.771 1.00 95.75 87 THR A C 1
ATOM 656 O O . THR A 1 87 ? -11.488 6.567 0.609 1.00 95.75 87 THR A O 1
ATOM 659 N N . HIS A 1 88 ? -10.965 5.864 2.666 1.00 95.88 88 HIS A N 1
ATOM 660 C CA . HIS A 1 88 ? -9.598 5.478 2.291 1.00 95.88 88 HIS A CA 1
ATOM 661 C C . HIS A 1 88 ? -9.588 4.405 1.193 1.00 95.88 88 HIS A C 1
ATOM 663 O O . HIS A 1 88 ? -8.786 4.473 0.264 1.00 95.88 88 HIS A O 1
ATOM 669 N N . ILE A 1 89 ? -10.495 3.430 1.279 1.00 96.69 89 ILE A N 1
ATOM 670 C CA . ILE A 1 89 ? -10.611 2.352 0.294 1.00 96.69 89 ILE A CA 1
ATOM 671 C C . ILE A 1 89 ? -11.246 2.871 -0.995 1.00 96.69 89 ILE A C 1
ATOM 673 O O . ILE A 1 89 ? -10.761 2.545 -2.074 1.00 96.69 89 ILE A O 1
ATOM 677 N N . GLU A 1 90 ? -12.280 3.706 -0.896 1.00 96.19 90 GLU A N 1
ATOM 678 C CA . GLU A 1 90 ? -12.965 4.296 -2.055 1.00 96.19 90 GLU A CA 1
ATOM 679 C C . GLU A 1 90 ? -12.030 5.165 -2.907 1.00 96.19 90 GLU A C 1
ATOM 681 O O . GLU A 1 90 ? -12.042 5.055 -4.132 1.00 96.19 90 GLU A O 1
ATOM 686 N N . ILE A 1 91 ? -11.176 5.979 -2.272 1.00 95.62 91 ILE A N 1
ATOM 687 C CA . ILE A 1 91 ? -10.163 6.788 -2.968 1.00 95.62 91 ILE A CA 1
ATOM 688 C C . ILE A 1 91 ? -9.224 5.885 -3.770 1.00 95.62 91 ILE A C 1
ATOM 690 O O . ILE A 1 91 ? -8.991 6.121 -4.956 1.00 95.62 91 ILE A O 1
ATOM 694 N N . VAL A 1 92 ? -8.690 4.837 -3.138 1.00 96.50 92 VAL A N 1
ATOM 695 C CA . VAL A 1 92 ? -7.754 3.921 -3.801 1.00 96.50 92 VAL A CA 1
ATOM 696 C C . VAL A 1 92 ? -8.453 3.126 -4.906 1.00 96.50 92 VAL A C 1
ATOM 698 O O . VAL A 1 92 ? -7.891 2.993 -5.989 1.00 96.50 92 VAL A O 1
ATOM 701 N N . ASP A 1 93 ? -9.678 2.636 -4.686 1.00 96.38 93 ASP A N 1
ATOM 702 C CA . ASP A 1 93 ? -10.463 1.928 -5.710 1.00 96.38 93 ASP A CA 1
ATOM 703 C C . ASP A 1 93 ? -10.728 2.822 -6.930 1.00 96.38 93 ASP A C 1
ATOM 705 O O . ASP A 1 93 ? -10.540 2.383 -8.065 1.00 96.38 93 ASP A O 1
ATOM 709 N N . GLY A 1 94 ? -11.066 4.097 -6.713 1.00 96.00 94 GLY A N 1
ATOM 710 C CA . GLY A 1 94 ? -11.233 5.083 -7.782 1.00 96.00 94 GLY A CA 1
ATOM 711 C C . GLY A 1 94 ? -9.970 5.258 -8.628 1.00 96.00 94 GLY A C 1
ATOM 712 O O . GLY A 1 94 ? -10.035 5.150 -9.852 1.00 96.00 94 GLY A O 1
ATOM 713 N N . LEU A 1 95 ? -8.811 5.434 -7.985 1.00 95.94 95 LEU A N 1
ATOM 714 C CA . LEU A 1 95 ? -7.521 5.561 -8.678 1.00 95.94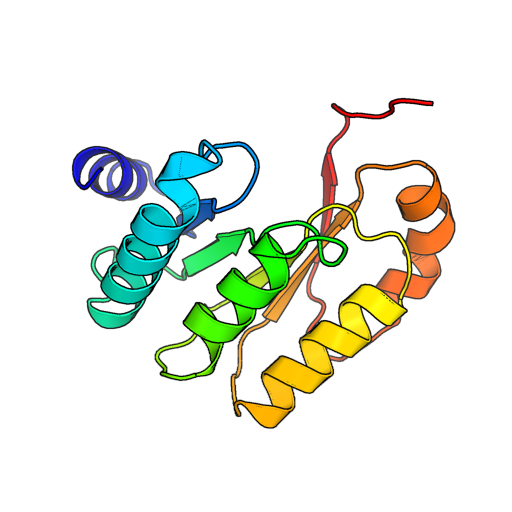 95 LEU A CA 1
ATOM 715 C C . LEU A 1 95 ? -7.141 4.281 -9.439 1.00 95.94 95 LEU A C 1
ATOM 717 O O . LEU A 1 95 ? -6.653 4.341 -10.566 1.00 95.94 95 LEU A O 1
ATOM 721 N N . LEU A 1 96 ? -7.395 3.107 -8.852 1.00 96.00 96 LEU A N 1
ATOM 722 C CA . LEU A 1 96 ? -7.178 1.819 -9.516 1.00 96.00 96 LEU A CA 1
ATOM 723 C C . LEU A 1 96 ? -8.104 1.636 -10.722 1.00 96.00 96 LEU A C 1
ATOM 725 O O . LEU A 1 96 ? -7.692 1.076 -11.738 1.00 96.00 96 LEU A O 1
ATOM 729 N N . HIS A 1 97 ? -9.355 2.082 -10.613 1.00 95.38 97 HIS A N 1
ATOM 730 C CA . HIS A 1 97 ? -10.313 2.050 -11.708 1.00 95.38 97 HIS A CA 1
ATOM 731 C C . HIS A 1 97 ? -9.887 2.969 -12.856 1.00 95.38 97 HIS A C 1
ATOM 733 O O . HIS A 1 97 ? -9.869 2.519 -13.999 1.00 95.38 97 HIS A O 1
ATOM 739 N N . GLU A 1 98 ? -9.488 4.206 -12.552 1.00 95.31 98 GLU A N 1
ATOM 740 C CA . GLU A 1 98 ? -8.994 5.175 -13.538 1.00 95.31 98 GLU A CA 1
ATOM 741 C C . GLU A 1 98 ? -7.750 4.659 -14.274 1.00 95.31 98 GLU A C 1
ATOM 743 O O . GLU A 1 98 ? -7.662 4.759 -15.496 1.00 95.31 98 GLU A O 1
ATOM 748 N N . ALA A 1 99 ? -6.831 4.012 -13.553 1.00 94.81 99 ALA A N 1
ATOM 749 C CA . ALA A 1 99 ? -5.644 3.392 -14.137 1.00 94.81 99 ALA A CA 1
ATOM 750 C C . ALA A 1 99 ? -5.939 2.111 -14.949 1.00 94.81 99 ALA A C 1
ATOM 752 O O . ALA A 1 99 ? -5.033 1.547 -15.563 1.00 94.81 99 ALA A O 1
ATOM 753 N N . GLY A 1 100 ? -7.178 1.600 -14.938 1.00 94.69 100 GLY A N 1
ATOM 754 C CA . GLY A 1 100 ? -7.531 0.319 -15.558 1.00 94.69 100 GLY A CA 1
ATOM 755 C C . GLY A 1 100 ? -6.881 -0.892 -14.875 1.00 94.69 100 GLY A C 1
ATOM 756 O O . GLY A 1 100 ? -6.748 -1.957 -15.480 1.00 94.69 100 GLY A O 1
ATOM 757 N N . ALA A 1 101 ? -6.453 -0.748 -13.620 1.00 94.75 101 ALA A N 1
ATOM 758 C CA . ALA A 1 101 ? -5.768 -1.792 -12.876 1.00 94.75 101 ALA A CA 1
ATOM 759 C C . ALA A 1 101 ? -6.759 -2.836 -12.341 1.00 94.75 101 ALA A C 1
ATOM 761 O O . ALA A 1 101 ? -7.837 -2.508 -11.847 1.00 94.75 101 ALA A O 1
ATOM 762 N N . HIS A 1 102 ? -6.384 -4.117 -12.360 1.00 94.12 102 HIS A N 1
ATOM 763 C CA . HIS A 1 102 ? -7.135 -5.211 -11.713 1.00 94.12 102 HIS A CA 1
ATOM 764 C C . HIS A 1 102 ? -6.618 -5.547 -10.305 1.00 94.12 102 HIS A C 1
ATOM 766 O O . HIS A 1 102 ? -6.978 -6.568 -9.732 1.00 94.12 102 HIS A O 1
ATOM 772 N N . THR A 1 103 ? -5.797 -4.665 -9.742 1.00 96.19 103 THR A N 1
ATOM 773 C CA . THR A 1 103 ? -5.224 -4.773 -8.400 1.00 96.19 103 THR A CA 1
ATOM 774 C 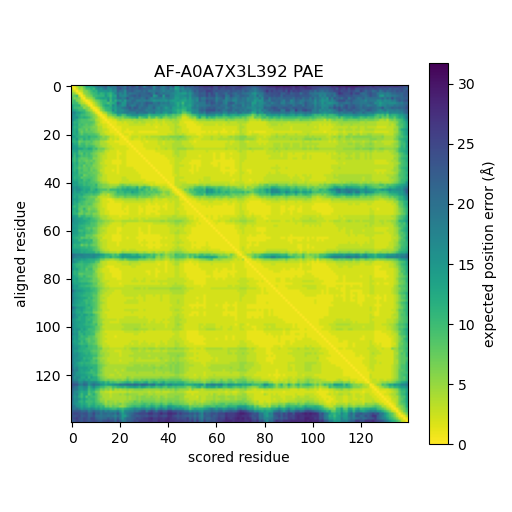C . THR A 1 103 ? -6.308 -4.859 -7.327 1.00 96.19 103 THR A C 1
ATOM 776 O O . THR A 1 103 ? -7.299 -4.125 -7.381 1.00 96.19 103 THR A O 1
ATOM 779 N N . MET A 1 104 ? -6.114 -5.747 -6.353 1.00 97.19 104 MET A N 1
ATOM 780 C CA . MET A 1 104 ? -6.981 -5.894 -5.181 1.00 97.19 104 MET A CA 1
ATOM 781 C C . MET A 1 104 ? -6.496 -5.025 -4.012 1.00 97.19 104 MET A C 1
ATOM 783 O O . MET A 1 104 ? -5.381 -4.510 -4.026 1.00 97.19 104 MET A O 1
ATOM 787 N N . ILE A 1 105 ? -7.322 -4.861 -2.982 1.00 97.44 105 ILE A N 1
ATOM 788 C CA . ILE A 1 105 ? -7.016 -4.045 -1.804 1.00 97.44 105 ILE A CA 1
ATOM 789 C C . ILE A 1 105 ? -7.037 -4.923 -0.552 1.00 97.44 105 ILE A C 1
ATOM 791 O O . ILE A 1 105 ? -7.975 -5.688 -0.319 1.00 97.44 105 ILE A O 1
ATOM 795 N N . VAL A 1 106 ? -6.002 -4.780 0.270 1.00 96.81 106 VAL A N 1
ATOM 796 C CA . VAL A 1 106 ? -5.934 -5.295 1.637 1.00 96.81 106 VAL A CA 1
ATOM 797 C C . VAL A 1 106 ? -5.842 -4.098 2.577 1.00 96.81 106 VAL A C 1
ATOM 799 O O . VAL A 1 106 ? -4.940 -3.273 2.446 1.00 96.81 106 VAL A O 1
ATOM 802 N N . ALA A 1 107 ? -6.775 -3.988 3.518 1.00 96.38 107 ALA A N 1
ATOM 803 C CA . ALA A 1 107 ? -6.761 -2.931 4.524 1.00 96.38 107 ALA A CA 1
ATOM 804 C C . ALA A 1 107 ? -5.924 -3.358 5.735 1.00 96.38 107 ALA A C 1
ATOM 806 O O . ALA A 1 107 ? -6.092 -4.469 6.239 1.00 96.38 107 ALA A O 1
ATOM 807 N N . LEU A 1 108 ? -5.058 -2.482 6.237 1.00 95.75 108 LEU A N 1
ATOM 808 C CA . LEU A 1 108 ? -4.390 -2.668 7.521 1.00 95.75 108 LEU A CA 1
ATOM 809 C C . LEU A 1 108 ? -5.063 -1.778 8.570 1.00 95.75 108 LEU A C 1
ATOM 811 O O . LEU A 1 108 ? -5.063 -0.549 8.470 1.00 95.75 108 LEU A O 1
ATOM 815 N N . ILE A 1 109 ? -5.640 -2.425 9.574 1.00 94.88 109 ILE A N 1
ATOM 816 C CA . ILE A 1 109 ? -6.299 -1.805 10.716 1.00 94.88 109 ILE A CA 1
ATOM 817 C C . ILE A 1 109 ? -5.309 -1.801 11.881 1.00 94.88 109 ILE A C 1
ATOM 819 O O . ILE A 1 109 ? -4.974 -2.847 12.441 1.00 94.88 109 ILE A O 1
ATOM 823 N N . GLU A 1 110 ? -4.794 -0.625 12.223 1.00 93.44 110 GLU A N 1
ATOM 824 C CA . GLU A 1 110 ? -3.713 -0.480 13.212 1.00 93.44 110 GLU A CA 1
ATOM 825 C C . GLU A 1 110 ? -3.862 0.756 14.111 1.00 93.44 110 GLU A C 1
ATOM 827 O O . GLU A 1 110 ? -2.908 1.172 14.761 1.00 93.44 110 GLU A O 1
ATOM 832 N N . SER A 1 111 ? -5.065 1.334 14.168 1.00 91.94 111 SER A N 1
ATOM 833 C CA . SER A 1 111 ? -5.415 2.433 15.072 1.00 91.94 111 SER A CA 1
ATOM 834 C C . SER A 1 111 ? -6.814 2.243 15.662 1.00 91.94 111 SER A C 1
ATOM 836 O O . SER A 1 111 ? -7.617 1.467 15.137 1.00 91.94 111 SER A O 1
ATOM 838 N N . ALA A 1 112 ? -7.115 2.959 16.751 1.00 92.31 112 ALA A N 1
ATOM 839 C CA . ALA A 1 112 ? -8.429 2.921 17.397 1.00 92.31 112 ALA A CA 1
ATOM 840 C C . ALA A 1 112 ? -9.552 3.332 16.430 1.00 92.31 112 ALA A C 1
ATOM 842 O O . ALA A 1 112 ? -10.530 2.601 16.292 1.00 92.31 112 ALA A O 1
ATOM 843 N N . CYS A 1 113 ? -9.354 4.421 15.679 1.00 92.56 113 CYS A N 1
ATOM 844 C CA . CYS A 1 113 ? -10.283 4.861 14.636 1.00 92.56 113 CYS A CA 1
ATOM 845 C C . CYS A 1 113 ? -10.542 3.754 13.600 1.00 92.56 113 CYS A C 1
ATOM 847 O O . CYS A 1 113 ? -11.683 3.509 13.218 1.00 92.56 113 CYS A O 1
ATOM 849 N N . GLY A 1 114 ? -9.494 3.037 13.178 1.00 93.50 114 GLY A N 1
ATOM 850 C CA . GLY A 1 114 ? -9.636 1.908 12.259 1.00 93.50 114 GLY A CA 1
ATOM 851 C C . GLY A 1 114 ? -10.435 0.745 12.842 1.00 93.50 114 GLY A C 1
ATOM 852 O O . GLY A 1 114 ? -11.234 0.143 12.129 1.00 93.50 114 GLY A O 1
ATOM 853 N N . ILE A 1 115 ? -10.259 0.436 14.130 1.00 93.69 115 ILE A N 1
ATOM 854 C CA . ILE A 1 115 ? -11.040 -0.604 14.814 1.00 93.69 115 ILE A CA 1
ATOM 855 C C . ILE A 1 115 ? -12.518 -0.210 14.891 1.00 93.69 115 ILE A C 1
ATOM 857 O O . ILE A 1 115 ? -13.377 -1.042 14.608 1.00 93.69 115 ILE A O 1
ATOM 861 N N . GLU A 1 116 ? -12.823 1.045 15.217 1.00 94.19 116 GLU A N 1
ATOM 862 C CA . GLU A 1 116 ? -14.201 1.547 15.261 1.00 94.19 116 GLU A CA 1
ATOM 863 C C . GLU A 1 116 ? -14.869 1.518 13.878 1.00 94.19 116 GLU A C 1
ATOM 865 O O . GLU A 1 116 ? -16.026 1.119 13.749 1.00 94.19 116 GLU A O 1
ATOM 870 N N . ALA A 1 117 ? -14.127 1.877 12.827 1.00 93.06 117 ALA A N 1
ATOM 871 C CA . ALA A 1 117 ? -14.639 1.965 11.462 1.00 93.06 117 ALA A CA 1
ATOM 872 C C . ALA A 1 117 ? -14.560 0.650 10.661 1.00 93.06 117 ALA A C 1
ATOM 874 O O . ALA A 1 117 ? -14.986 0.620 9.500 1.00 93.06 117 ALA A O 1
ATOM 875 N N . VAL A 1 118 ? -14.011 -0.438 11.222 1.00 93.06 118 VAL A N 1
ATOM 876 C CA . VAL A 1 118 ? -13.691 -1.658 10.455 1.00 93.06 118 VAL A CA 1
ATOM 877 C C . VAL A 1 118 ? -14.924 -2.287 9.814 1.00 93.06 118 VAL A C 1
ATOM 879 O O . VAL A 1 118 ? -14.861 -2.729 8.669 1.00 93.06 118 VAL A O 1
ATOM 882 N N . TYR A 1 119 ? -16.059 -2.295 10.519 1.00 93.25 119 TYR A N 1
ATOM 883 C CA . TYR A 1 119 ? -17.290 -2.897 10.013 1.00 93.25 119 TYR A CA 1
ATOM 884 C C . TYR A 1 119 ? -17.776 -2.187 8.746 1.00 93.25 119 TYR A C 1
ATOM 886 O O . TYR A 1 119 ? -18.040 -2.841 7.740 1.00 93.25 119 TYR A O 1
ATOM 894 N N . GLU A 1 120 ? -17.825 -0.855 8.769 1.00 94.62 120 GLU A N 1
ATOM 895 C CA . GLU A 1 120 ? -18.217 -0.056 7.604 1.00 94.62 120 GLU A CA 1
ATOM 896 C C . GLU A 1 120 ? -17.180 -0.156 6.482 1.00 94.62 120 GLU A C 1
ATOM 898 O O . GLU A 1 120 ? -17.526 -0.288 5.309 1.00 94.62 120 GLU A O 1
ATOM 903 N N . THR A 1 121 ? -15.895 -0.185 6.837 1.00 93.38 121 THR A N 1
ATOM 904 C CA . THR A 1 121 ? -14.795 -0.335 5.877 1.00 93.38 121 THR A CA 1
ATOM 905 C C . THR A 1 121 ? -14.873 -1.670 5.134 1.00 93.38 121 THR A C 1
ATOM 907 O O . THR A 1 121 ? -14.629 -1.730 3.937 1.00 93.38 121 THR A O 1
ATOM 910 N N . LEU A 1 122 ? -15.260 -2.759 5.796 1.00 92.00 122 LEU A N 1
ATOM 911 C CA . LEU A 1 122 ? -15.390 -4.070 5.151 1.00 92.00 122 LEU A CA 1
ATOM 912 C C . LEU A 1 122 ? -16.572 -4.165 4.176 1.00 92.00 122 LEU A C 1
ATOM 914 O O . LEU A 1 122 ? -16.653 -5.123 3.409 1.00 92.00 122 LEU A O 1
ATOM 918 N N . ARG A 1 123 ? -17.489 -3.195 4.193 1.00 91.00 123 ARG A N 1
ATOM 919 C CA . ARG A 1 123 ? -18.659 -3.164 3.308 1.00 91.00 123 ARG A CA 1
ATOM 920 C C . ARG A 1 123 ? -18.406 -2.413 2.004 1.00 91.00 123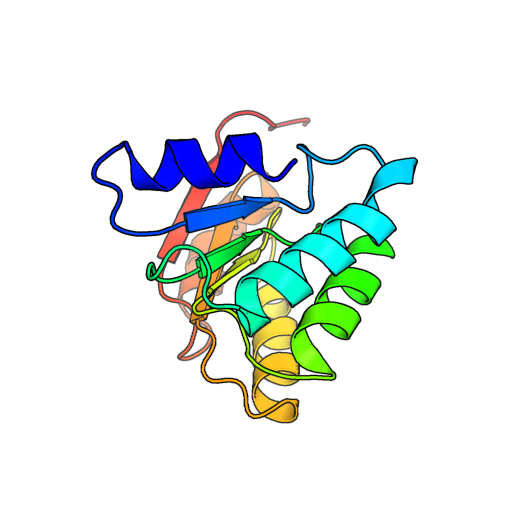 ARG A C 1
ATOM 922 O O . ARG A 1 123 ? -19.294 -2.415 1.149 1.00 91.00 123 ARG A O 1
ATOM 929 N N . VAL A 1 124 ? -17.238 -1.786 1.832 1.00 87.31 124 VAL A N 1
ATOM 930 C CA . VAL A 1 124 ? -16.948 -1.002 0.628 1.00 87.31 124 VAL A CA 1
ATOM 931 C C . VAL A 1 124 ? -16.215 -1.776 -0.459 1.00 87.31 124 VAL A C 1
ATOM 933 O O . VAL A 1 124 ? -15.286 -2.541 -0.207 1.00 87.31 124 VAL A O 1
ATOM 936 N N . GLY A 1 125 ? -16.613 -1.475 -1.699 1.00 70.00 125 GLY A N 1
ATOM 937 C CA . GLY A 1 125 ? -15.908 -1.846 -2.922 1.00 70.00 125 GLY A CA 1
ATOM 938 C C . GLY A 1 125 ? -15.927 -3.339 -3.258 1.00 70.00 125 GLY A C 1
ATOM 939 O O . GLY A 1 125 ? -16.191 -4.208 -2.435 1.00 70.00 125 GLY A O 1
ATOM 940 N N . ARG A 1 126 ? -15.618 -3.661 -4.519 1.00 82.38 126 ARG A N 1
ATOM 941 C CA . ARG A 1 126 ? -15.421 -5.060 -4.960 1.00 82.38 126 ARG A CA 1
ATOM 942 C C . ARG A 1 126 ? -13.970 -5.526 -4.829 1.00 82.38 126 ARG A C 1
ATOM 944 O O . ARG A 1 126 ? -13.698 -6.713 -4.977 1.00 82.38 126 ARG A O 1
ATOM 951 N N . ARG A 1 127 ? -13.036 -4.592 -4.611 1.00 93.75 127 ARG A N 1
ATOM 952 C CA . ARG A 1 127 ? -11.592 -4.867 -4.565 1.00 93.75 127 ARG A CA 1
ATOM 953 C C . ARG A 1 127 ? -11.063 -5.174 -3.175 1.00 93.75 127 ARG A C 1
ATOM 955 O O . ARG A 1 127 ? -9.974 -5.732 -3.079 1.00 93.75 127 ARG A O 1
ATOM 962 N N . LEU A 1 128 ? -11.786 -4.814 -2.117 1.00 94.75 128 LEU A N 1
ATOM 963 C CA . LEU A 1 128 ? -11.375 -5.128 -0.756 1.00 94.75 128 LEU A CA 1
ATOM 964 C C . LEU A 1 128 ? -11.558 -6.628 -0.502 1.00 94.75 128 LEU A C 1
ATOM 966 O O . LEU A 1 128 ? -12.676 -7.131 -0.506 1.00 94.75 128 LEU A O 1
ATOM 970 N N . ILE A 1 129 ? -10.451 -7.345 -0.309 1.00 93.25 129 ILE A N 1
ATOM 971 C CA . ILE A 1 129 ? -10.456 -8.814 -0.153 1.00 93.25 129 ILE A CA 1
ATOM 972 C C . ILE A 1 129 ? -10.102 -9.281 1.251 1.00 93.25 129 ILE A C 1
ATOM 974 O O . ILE A 1 129 ? -10.366 -10.429 1.599 1.00 93.25 129 ILE A O 1
ATOM 978 N N . ALA A 1 130 ? -9.475 -8.419 2.046 1.00 91.06 130 ALA A N 1
ATOM 979 C CA . ALA A 1 130 ? -9.077 -8.733 3.406 1.00 91.06 130 ALA A CA 1
ATOM 980 C C . ALA A 1 130 ? -8.861 -7.454 4.219 1.00 91.06 130 ALA A C 1
ATOM 982 O O . ALA A 1 130 ? -8.441 -6.426 3.684 1.00 91.06 130 ALA A O 1
ATOM 983 N N . ALA A 1 131 ? -9.078 -7.563 5.527 1.00 91.44 131 ALA A N 1
ATOM 984 C CA . ALA A 1 131 ? -8.546 -6.637 6.513 1.00 91.44 131 ALA A CA 1
ATOM 985 C C . ALA A 1 131 ? -7.603 -7.399 7.449 1.00 91.44 131 ALA A C 1
ATOM 987 O O . ALA A 1 131 ? -7.900 -8.517 7.872 1.00 91.44 131 ALA A O 1
ATOM 988 N N . 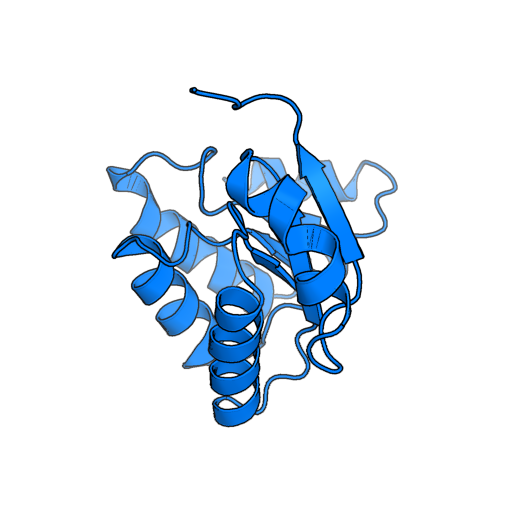MET A 1 132 ? -6.459 -6.800 7.750 1.00 91.06 132 MET A N 1
ATOM 989 C CA . MET A 1 132 ? -5.448 -7.329 8.656 1.00 91.06 132 MET A CA 1
ATOM 990 C C . MET A 1 132 ? -5.319 -6.387 9.843 1.00 91.06 132 MET A C 1
ATOM 992 O O . MET A 1 132 ? -5.279 -5.177 9.660 1.00 91.06 132 MET A O 1
ATOM 996 N N . THR A 1 133 ? -5.215 -6.922 11.054 1.00 86.44 133 THR A N 1
ATOM 997 C CA . THR A 1 133 ? -4.939 -6.113 12.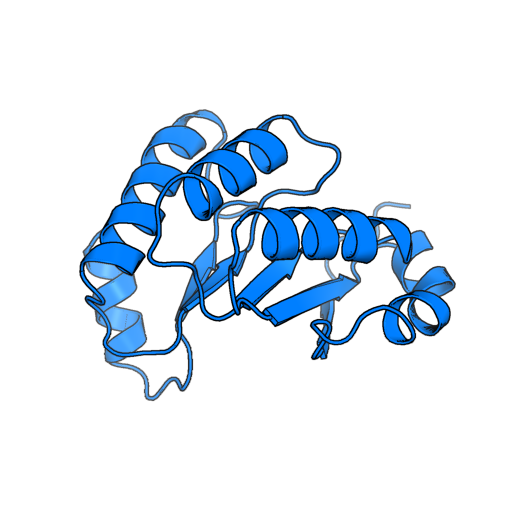246 1.00 86.44 133 THR A CA 1
ATOM 998 C C . THR A 1 133 ? -3.458 -6.174 12.594 1.00 86.44 133 THR A C 1
ATOM 1000 O O . THR A 1 133 ? -2.907 -7.273 12.695 1.00 86.44 133 THR A O 1
ATOM 1003 N N . LYS A 1 134 ? -2.820 -5.027 12.840 1.00 79.00 134 LYS A N 1
ATOM 1004 C CA . LYS A 1 134 ? -1.450 -4.959 13.376 1.00 79.00 134 LYS A CA 1
ATOM 1005 C C . LYS A 1 134 ? -1.492 -4.330 14.765 1.00 79.00 134 LYS A C 1
ATOM 1007 O O . LYS A 1 134 ? -1.735 -3.138 14.918 1.00 79.00 134 LYS A O 1
ATOM 1012 N N . LEU A 1 135 ? -1.260 -5.150 15.786 1.00 64.62 135 LEU A N 1
ATOM 1013 C CA . LEU A 1 135 ? -1.314 -4.757 17.196 1.00 64.62 135 LEU A CA 1
ATOM 1014 C C . LEU A 1 135 ? 0.068 -4.315 17.682 1.00 64.62 135 LEU A C 1
ATOM 1016 O O . LEU A 1 135 ? 0.676 -4.957 18.535 1.00 64.62 135 LEU A O 1
ATOM 1020 N N . ASN A 1 136 ? 0.606 -3.251 17.088 1.00 60.19 136 ASN A N 1
ATOM 1021 C CA . ASN A 1 136 ? 1.945 -2.773 17.442 1.00 60.19 136 ASN A CA 1
ATOM 1022 C C . ASN A 1 136 ? 2.025 -1.247 17.595 1.00 60.19 136 ASN A C 1
ATOM 1024 O O . ASN A 1 136 ? 3.083 -0.761 17.969 1.00 60.19 136 ASN A O 1
ATOM 1028 N N . ASN A 1 137 ? 0.944 -0.506 17.317 1.00 51.97 137 ASN A N 1
ATOM 1029 C CA . ASN A 1 137 ? 0.992 0.952 17.164 1.00 51.97 137 ASN A CA 1
ATOM 1030 C C . ASN A 1 137 ? -0.265 1.679 17.688 1.00 51.97 137 ASN A C 1
ATOM 1032 O O . ASN A 1 137 ? -0.658 2.708 17.142 1.00 51.97 137 ASN A O 1
ATOM 1036 N N . CYS A 1 138 ? -0.888 1.182 18.764 1.00 44.56 138 CYS A N 1
ATOM 1037 C CA . CYS A 1 138 ? -1.874 1.974 19.506 1.00 44.56 138 CYS A CA 1
ATOM 1038 C C . CYS A 1 138 ? -1.153 3.083 20.293 1.00 44.56 138 CYS A C 1
ATOM 1040 O O . CYS A 1 138 ? -1.043 3.011 21.514 1.00 44.56 138 CYS A O 1
ATOM 1042 N N . GLU A 1 139 ? -0.614 4.082 19.596 1.00 49.38 139 GLU A N 1
ATOM 1043 C CA . GLU A 1 139 ? -0.379 5.385 20.209 1.00 49.38 139 GLU A CA 1
ATOM 1044 C C . GLU A 1 139 ? -1.761 6.011 20.425 1.00 49.38 139 GLU A C 1
ATOM 1046 O O . GLU A 1 139 ? -2.482 6.297 19.468 1.00 49.38 139 GLU A O 1
ATOM 1051 N N . THR A 1 140 ? -2.159 6.080 21.696 1.00 42.50 140 THR A N 1
ATOM 1052 C CA . THR A 1 140 ? -3.326 6.826 22.191 1.00 42.50 140 THR A CA 1
ATOM 1053 C C . THR A 1 140 ? -3.161 8.318 21.984 1.00 42.50 140 THR A C 1
ATOM 1055 O O . THR A 1 140 ? -2.037 8.800 22.259 1.00 42.50 140 THR A O 1
#

Solvent-accessible surface area (backbone atoms only — not comparable to full-atom values): 7939 Å² total; per-residue (Å²): 118,77,70,62,60,61,50,54,68,73,44,101,58,85,56,44,78,46,68,55,32,92,87,36,57,83,93,42,41,70,61,50,51,54,51,50,51,52,43,48,64,63,46,77,78,81,52,54,36,31,37,30,43,32,43,78,94,36,77,60,18,54,53,46,51,50,62,46,48,76,52,73,59,61,53,56,23,40,33,41,40,70,35,48,45,43,62,62,55,52,55,51,50,51,54,33,55,74,55,68,47,84,47,30,34,31,40,26,34,34,39,71,58,10,62,75,28,40,72,63,33,72,71,45,75,90,42,58,77,48,77,45,80,51,97,81,54,77,78,127

Mean predicted aligned error: 6.11 Å

Radius of gyration: 14.71 Å; Cα contacts (8 Å, |Δi|>4): 220; chains: 1; bounding box: 38×35×38 Å